Protein AF-Q6M9J6-F1 (afdb_monomer)

Sequence (99 aa):
MLFISKFFNEIKEVLGEAFTYAQGKITLKSEIIEISDSLADYKAQNIKRIRKKCHYFQGIFAKILNVSPRTIQSWESGRRVPSHTALRLVEIDIRGHLN

Mean predicted aligned error: 10.86 Å

Structure (mmCIF, N/CA/C/O backbone):
data_AF-Q6M9J6-F1
#
_entry.id   AF-Q6M9J6-F1
#
loop_
_atom_site.group_PDB
_atom_site.id
_atom_site.type_symbol
_atom_site.label_atom_id
_atom_site.label_alt_id
_atom_site.label_comp_id
_atom_site.label_asym_id
_atom_site.label_entity_id
_atom_site.label_seq_id
_atom_site.pdbx_PDB_ins_code
_atom_site.Cartn_x
_atom_site.Cartn_y
_atom_site.Cartn_z
_atom_site.occupancy
_atom_site.B_iso_or_equiv
_atom_site.auth_seq_id
_atom_site.auth_comp_id
_atom_site.auth_asym_id
_atom_site.auth_atom_id
_atom_site.pdbx_PDB_model_num
ATOM 1 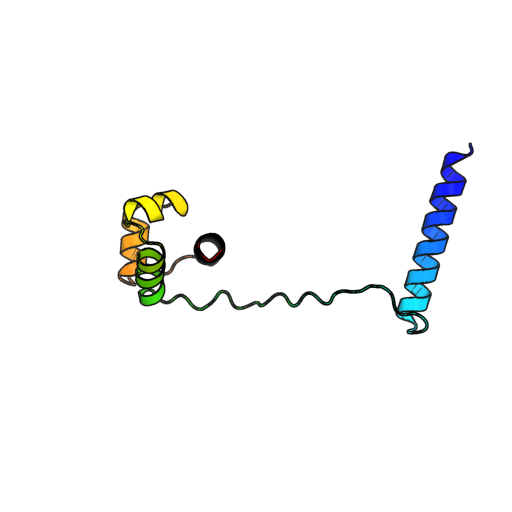N N . MET A 1 1 ? -3.210 6.968 50.673 1.00 50.19 1 MET A N 1
ATOM 2 C CA . MET A 1 1 ? -4.674 6.767 50.784 1.00 50.19 1 MET A CA 1
ATOM 3 C C . MET A 1 1 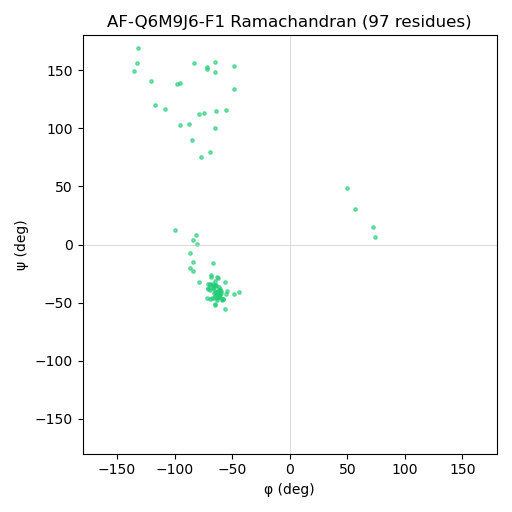? -5.514 7.804 50.014 1.00 50.19 1 MET A C 1
ATOM 5 O O . MET A 1 1 ? -6.689 7.550 49.814 1.00 50.19 1 MET A O 1
ATOM 9 N N . LEU A 1 2 ? -4.948 8.926 49.531 1.00 58.81 2 LEU A N 1
ATOM 10 C CA . LEU A 1 2 ? -5.688 9.994 48.821 1.00 58.81 2 LEU A CA 1
ATOM 11 C C . LEU A 1 2 ? -5.847 9.796 47.292 1.00 58.81 2 LEU A C 1
ATOM 13 O O . LEU A 1 2 ? -6.695 10.423 46.673 1.00 58.81 2 LEU A O 1
ATOM 17 N N . PHE A 1 3 ? -5.012 8.962 46.662 1.00 57.03 3 PHE A N 1
ATOM 18 C CA . PHE A 1 3 ? -4.914 8.878 45.193 1.00 57.03 3 PHE A CA 1
ATOM 19 C C . PHE A 1 3 ? -6.047 8.060 44.545 1.00 57.03 3 PHE A C 1
ATO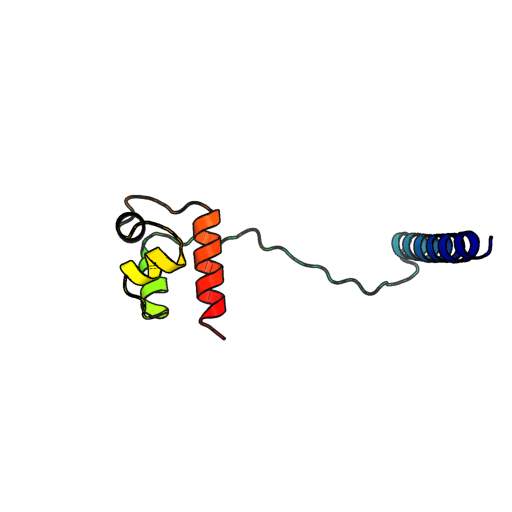M 21 O O . PHE A 1 3 ? -6.503 8.379 43.452 1.00 57.03 3 PHE A O 1
ATOM 28 N N . ILE A 1 4 ? -6.547 7.036 45.248 1.00 60.84 4 ILE A N 1
ATOM 29 C CA . ILE A 1 4 ? -7.599 6.136 44.743 1.00 60.84 4 ILE A CA 1
ATOM 30 C C . ILE A 1 4 ? -8.960 6.846 44.672 1.00 60.84 4 ILE A C 1
ATOM 32 O O . ILE A 1 4 ? -9.727 6.591 43.749 1.00 60.84 4 ILE A O 1
ATOM 36 N N . SER A 1 5 ? -9.254 7.769 45.596 1.00 74.94 5 SER A N 1
ATOM 37 C CA . SER A 1 5 ? -10.542 8.475 45.605 1.00 74.94 5 SER A CA 1
ATOM 38 C C . SER A 1 5 ? -10.669 9.477 44.459 1.00 74.94 5 SER A C 1
ATOM 40 O O . SER A 1 5 ? -11.737 9.569 43.862 1.00 74.94 5 SER A O 1
ATOM 42 N N . LYS A 1 6 ? -9.590 10.191 44.107 1.00 83.12 6 LYS A N 1
ATOM 43 C CA . LYS A 1 6 ? -9.607 11.164 43.005 1.00 83.12 6 LYS A CA 1
ATOM 44 C C . LYS A 1 6 ? -9.856 10.487 41.655 1.00 83.12 6 LYS A C 1
ATOM 46 O O . LYS A 1 6 ? -10.791 10.862 40.962 1.00 83.12 6 LYS A O 1
ATOM 51 N N . PHE A 1 7 ? -9.089 9.443 41.339 1.00 86.81 7 PHE A N 1
ATOM 52 C CA . PHE A 1 7 ? -9.252 8.683 40.096 1.00 86.81 7 PHE A CA 1
ATOM 53 C C . PHE A 1 7 ? -10.636 8.028 39.984 1.00 86.81 7 PHE A C 1
ATOM 55 O O . PHE A 1 7 ? -11.279 8.084 38.939 1.00 86.81 7 PHE A O 1
ATOM 62 N N . PHE A 1 8 ? -11.128 7.437 41.078 1.00 90.62 8 PHE A N 1
ATOM 63 C CA . PHE A 1 8 ? -12.466 6.850 41.108 1.00 90.62 8 PHE A CA 1
ATOM 64 C C . PHE A 1 8 ? -13.564 7.893 40.850 1.00 90.62 8 PHE A C 1
ATOM 66 O O . PHE A 1 8 ? -14.507 7.624 40.106 1.00 90.62 8 PHE A O 1
ATOM 73 N N . ASN A 1 9 ? -13.432 9.087 41.437 1.00 90.44 9 ASN A N 1
ATOM 74 C CA . ASN A 1 9 ? -14.382 10.177 41.226 1.00 90.44 9 ASN A CA 1
ATOM 75 C C . ASN A 1 9 ? -14.356 10.684 39.777 1.00 90.44 9 ASN A C 1
ATOM 77 O O . ASN A 1 9 ? -15.424 10.863 39.199 1.00 90.44 9 ASN A O 1
ATOM 81 N N . GLU A 1 10 ? -13.171 10.819 39.175 1.00 89.19 10 GLU A N 1
ATOM 82 C CA . GLU A 1 10 ? -13.017 11.207 37.765 1.00 89.19 10 GLU A CA 1
ATOM 83 C C . GLU A 1 10 ? -13.675 10.187 36.818 1.00 89.19 10 GLU A C 1
ATOM 85 O O . GLU A 1 10 ? -14.428 10.567 35.925 1.00 89.19 10 GLU A O 1
ATOM 90 N N . ILE A 1 11 ? -13.482 8.879 37.042 1.00 91.62 11 ILE A N 1
ATOM 91 C CA . ILE A 1 11 ? -14.153 7.841 36.238 1.00 91.62 11 ILE A CA 1
ATOM 92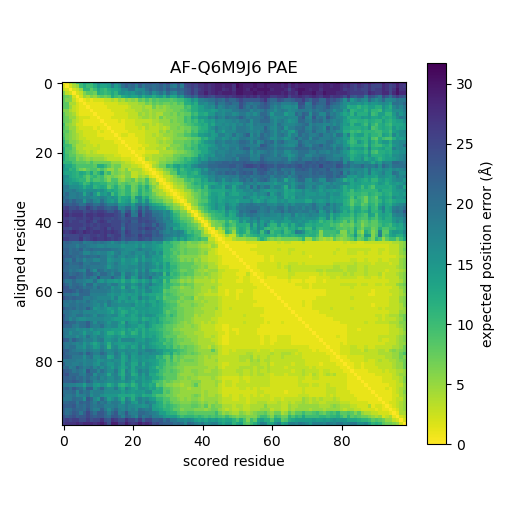 C C . ILE A 1 11 ? -15.673 7.926 36.379 1.00 91.62 11 ILE A C 1
ATOM 94 O O . ILE A 1 11 ? -16.396 7.802 35.390 1.00 91.62 11 ILE A O 1
ATOM 98 N N . LYS A 1 12 ? -16.174 8.106 37.605 1.00 91.81 12 LYS A N 1
ATOM 99 C CA . LYS A 1 12 ? -17.615 8.184 37.865 1.00 91.81 12 LYS A CA 1
ATOM 100 C C . LYS A 1 12 ? -18.251 9.365 37.130 1.00 91.81 12 LYS A C 1
ATOM 102 O O . LYS A 1 12 ? -19.350 9.220 36.599 1.00 91.81 12 LYS A O 1
ATOM 107 N N . GLU A 1 13 ? -17.565 10.501 37.103 1.00 91.38 13 GLU A N 1
ATOM 108 C CA . GLU A 1 13 ? -17.999 11.706 36.398 1.00 91.38 13 GLU A CA 1
ATOM 109 C C . GLU A 1 13 ? -18.038 11.475 34.881 1.00 91.38 13 GLU A C 1
ATOM 111 O O . GLU A 1 13 ? -19.102 11.605 34.275 1.00 91.38 13 GLU A O 1
ATOM 116 N N . VAL A 1 14 ? -16.943 10.977 34.295 1.00 88.25 14 VAL A N 1
ATOM 117 C CA . VAL A 1 14 ? -16.851 10.676 32.853 1.00 88.25 14 VAL A CA 1
ATOM 118 C C . VAL A 1 14 ? -17.896 9.647 32.407 1.00 88.25 14 VAL A C 1
ATOM 120 O O . VAL A 1 14 ? -18.525 9.803 31.360 1.00 88.25 14 VAL A O 1
ATOM 123 N N . LEU A 1 15 ? -18.129 8.592 33.195 1.00 91.12 15 LEU A N 1
ATOM 124 C CA . LEU A 1 15 ? -19.162 7.595 32.890 1.00 91.12 15 LEU A CA 1
ATOM 125 C C . LEU A 1 15 ? -20.576 8.182 32.978 1.00 91.12 15 LEU A C 1
ATOM 127 O O . LEU A 1 15 ? -21.445 7.812 32.186 1.00 91.12 15 LEU A O 1
ATOM 131 N N . GLY A 1 16 ? -20.810 9.100 33.919 1.00 89.62 16 GLY A N 1
ATOM 132 C CA . GLY A 1 16 ? -22.067 9.835 34.028 1.00 89.62 16 GLY A CA 1
ATOM 133 C C . GLY A 1 16 ? -22.337 10.696 32.794 1.00 89.62 16 GLY A C 1
ATOM 134 O O . GLY A 1 16 ? -23.440 10.653 32.248 1.00 89.62 16 GLY A O 1
ATOM 135 N N . GLU A 1 17 ? -21.324 11.414 32.311 1.00 87.81 17 GLU A N 1
ATOM 136 C CA . GLU A 1 17 ? -21.395 12.205 31.077 1.00 87.81 17 GLU A CA 1
ATOM 137 C C . GLU A 1 17 ? -21.616 11.332 29.834 1.00 87.81 17 GLU A C 1
ATOM 139 O O . GLU A 1 17 ? -22.464 11.632 28.994 1.00 87.81 17 GLU A O 1
ATOM 144 N N . ALA A 1 18 ? -20.925 10.195 29.728 1.00 87.50 18 ALA A N 1
ATOM 145 C CA . ALA A 1 18 ? -21.142 9.255 28.631 1.00 87.50 18 ALA A CA 1
ATOM 146 C C . ALA A 1 18 ? -22.586 8.713 28.612 1.00 87.50 18 ALA A C 1
ATOM 148 O O . ALA A 1 18 ? -23.192 8.570 27.548 1.00 87.50 18 ALA A O 1
ATOM 149 N N . PHE A 1 19 ? -23.169 8.450 29.786 1.00 86.81 19 PHE A N 1
ATOM 150 C CA . PHE A 1 19 ? -24.550 7.979 29.911 1.00 86.81 19 PHE A CA 1
ATOM 151 C C . PHE A 1 19 ? -25.583 9.053 29.538 1.00 86.81 19 PHE A C 1
ATOM 153 O O . PHE A 1 19 ? -26.586 8.748 28.886 1.00 86.81 19 PHE A O 1
ATOM 160 N N . THR A 1 20 ? -25.359 10.315 29.916 1.00 87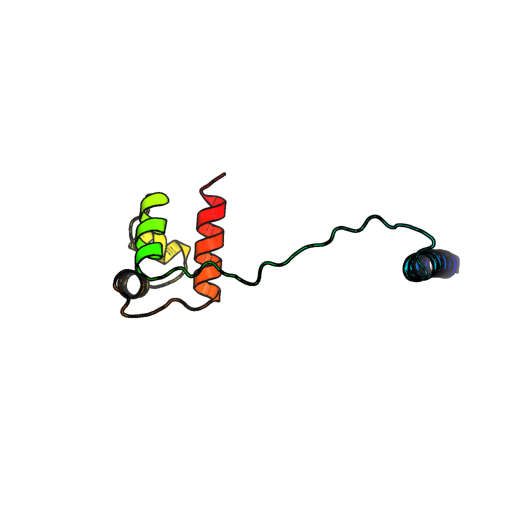.75 20 THR A N 1
ATOM 161 C CA . THR A 1 20 ? -26.244 11.424 29.521 1.00 87.75 20 THR A CA 1
ATOM 162 C C . THR A 1 20 ? -26.139 11.729 28.027 1.00 87.75 20 THR A C 1
ATOM 164 O O . THR A 1 20 ? -27.164 12.026 27.405 1.00 87.75 20 THR A O 1
ATOM 167 N N . TYR A 1 21 ? -24.952 11.576 27.432 1.00 86.69 21 TYR A N 1
ATOM 168 C CA . TYR A 1 21 ? -24.743 11.643 25.984 1.00 86.69 21 TYR A CA 1
ATOM 169 C C . TYR A 1 21 ? -25.492 10.528 25.244 1.00 86.69 21 TYR A C 1
ATOM 171 O O . TYR A 1 21 ? -26.218 10.809 24.294 1.00 86.69 21 TYR A O 1
ATOM 179 N N . ALA A 1 22 ? -25.412 9.279 25.718 1.00 85.12 22 ALA A N 1
ATOM 180 C CA . ALA A 1 22 ? -26.131 8.148 25.121 1.00 85.12 22 ALA A CA 1
ATOM 181 C C . ALA A 1 22 ? -27.667 8.302 25.173 1.00 85.12 22 ALA A C 1
ATOM 183 O O . ALA A 1 22 ? -28.366 7.802 24.297 1.00 85.12 22 ALA A O 1
ATOM 184 N N . GLN A 1 23 ? -28.200 9.023 26.169 1.00 88.38 23 GLN A N 1
ATOM 185 C CA . GLN A 1 23 ? -29.621 9.402 26.238 1.00 88.38 23 GLN A CA 1
ATOM 186 C C . GLN A 1 23 ? -29.989 10.623 25.372 1.00 88.38 23 GLN A C 1
ATOM 188 O O . GLN A 1 23 ? -31.139 11.057 25.401 1.00 88.38 23 GLN A O 1
ATOM 193 N N . GLY A 1 24 ? -29.034 11.215 24.648 1.00 83.12 24 GLY A N 1
ATOM 194 C CA . GLY A 1 24 ? -29.244 12.398 23.809 1.00 83.12 24 GLY A CA 1
ATOM 195 C C . GLY A 1 24 ? -29.456 13.702 24.587 1.00 83.12 24 GLY A C 1
ATOM 196 O O . GLY A 1 24 ? -29.931 14.680 24.016 1.00 83.12 24 GLY A O 1
ATOM 197 N N . LYS A 1 25 ? -29.139 13.737 25.891 1.00 81.62 25 LYS A N 1
ATOM 198 C CA . LYS A 1 25 ? -29.377 14.907 26.761 1.00 81.62 25 LYS A CA 1
ATOM 199 C C . LYS A 1 25 ? -28.266 15.950 26.690 1.00 81.62 25 LYS A C 1
ATOM 201 O O . LYS A 1 25 ? -28.502 17.109 27.016 1.00 81.62 25 LYS A O 1
ATOM 206 N N . ILE A 1 26 ? -27.068 15.537 26.287 1.00 81.62 26 ILE A N 1
ATOM 207 C CA . ILE A 1 26 ? -25.918 16.414 26.056 1.00 81.62 26 ILE A CA 1
ATOM 208 C C . ILE A 1 26 ? -25.272 16.066 24.716 1.00 81.62 26 ILE A C 1
ATOM 210 O O . ILE A 1 26 ? -25.392 14.940 24.241 1.00 81.62 26 ILE A O 1
ATOM 214 N N . THR A 1 27 ? -24.564 17.022 24.116 1.00 75.4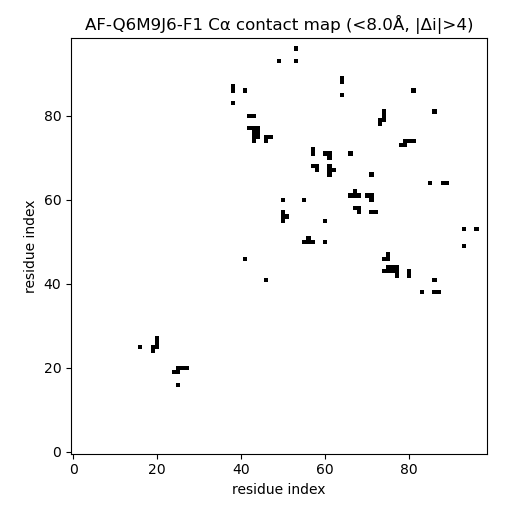4 27 THR A N 1
ATOM 215 C CA . THR A 1 27 ? -23.726 16.787 22.932 1.00 75.44 27 THR A CA 1
ATOM 216 C C . THR A 1 27 ? -22.264 16.871 23.350 1.00 75.44 27 THR A C 1
ATOM 218 O O . THR A 1 27 ? -21.811 17.922 23.797 1.00 75.44 27 THR A O 1
ATOM 221 N N . LEU A 1 28 ? -21.531 15.765 23.229 1.00 79.69 28 LEU A N 1
ATOM 222 C CA . LEU A 1 28 ? -20.084 15.740 23.427 1.00 79.69 28 LEU A CA 1
ATOM 223 C C . LEU A 1 28 ? -19.374 16.171 22.142 1.00 79.69 28 LEU A C 1
ATOM 225 O O . LEU A 1 28 ? -19.914 16.028 21.044 1.00 79.69 28 LEU A O 1
ATOM 229 N N . LYS A 1 29 ? -18.143 16.676 22.268 1.00 78.62 29 LYS A N 1
ATOM 230 C CA . LYS A 1 29 ? -17.286 16.940 21.109 1.00 78.62 29 LYS A CA 1
ATOM 231 C C . LYS A 1 29 ? -16.960 15.606 20.432 1.00 78.62 29 LYS A C 1
ATOM 233 O O . LYS A 1 29 ? -16.095 14.870 20.895 1.00 78.62 29 LYS A O 1
ATOM 238 N N . SER A 1 30 ? -17.662 15.307 19.348 1.00 76.25 30 SER A N 1
ATOM 239 C CA . SER A 1 30 ? -17.480 14.103 18.541 1.00 76.25 30 SER A CA 1
ATOM 240 C C . SER A 1 30 ? -17.121 14.477 17.111 1.00 76.25 30 SER A C 1
ATOM 242 O O . SER A 1 30 ? -17.701 15.403 16.549 1.00 76.25 30 SER A O 1
ATOM 244 N N . GLU A 1 31 ? -16.211 13.722 16.512 1.00 75.69 31 GLU A N 1
ATOM 245 C CA . GLU A 1 31 ? -15.895 13.801 15.090 1.00 75.69 31 GLU A CA 1
ATOM 246 C C . GLU A 1 31 ? -16.254 12.454 14.462 1.00 75.69 31 GLU A C 1
ATOM 248 O O . GLU A 1 31 ? -15.760 11.411 14.895 1.00 75.69 31 GLU A O 1
ATOM 253 N N . ILE A 1 32 ? -17.164 12.461 13.486 1.00 79.50 32 ILE A N 1
ATOM 254 C CA . ILE A 1 32 ? -17.453 11.264 12.696 1.00 79.50 32 ILE A CA 1
ATOM 255 C C . ILE A 1 32 ? -16.334 11.147 11.669 1.00 79.50 32 ILE A C 1
ATOM 257 O O . ILE A 1 32 ? -16.217 11.978 10.772 1.00 79.50 32 ILE A O 1
ATOM 261 N N . ILE A 1 33 ? -15.511 10.113 11.818 1.00 79.12 33 ILE A N 1
ATOM 262 C CA . ILE A 1 33 ? -14.456 9.804 10.860 1.00 79.12 33 ILE A CA 1
ATOM 263 C C . ILE A 1 33 ? -15.007 8.762 9.894 1.00 79.12 33 ILE A C 1
ATOM 265 O O . ILE A 1 33 ? -15.092 7.578 10.217 1.00 79.12 33 ILE A O 1
ATOM 269 N N . GLU A 1 34 ? -15.374 9.204 8.696 1.00 76.44 34 GLU A N 1
ATOM 270 C CA . GLU A 1 34 ? -15.681 8.290 7.603 1.00 76.44 34 GLU A CA 1
ATOM 271 C C . GLU A 1 34 ? -14.380 7.700 7.053 1.00 76.44 34 GLU A C 1
ATOM 273 O O . GLU A 1 34 ? -13.540 8.394 6.472 1.00 76.44 34 GLU A O 1
ATOM 278 N N . ILE A 1 35 ? -14.201 6.395 7.240 1.00 68.44 35 ILE A N 1
ATOM 279 C CA . ILE A 1 35 ? -13.102 5.659 6.623 1.00 68.44 35 ILE A CA 1
ATOM 280 C C . ILE A 1 35 ? -13.600 5.202 5.253 1.00 68.44 35 ILE A C 1
ATOM 282 O O . ILE A 1 35 ? -14.399 4.279 5.152 1.00 68.44 35 ILE A O 1
ATOM 286 N N . SER A 1 36 ? -13.159 5.875 4.190 1.00 64.06 36 SER A N 1
ATOM 287 C CA . SER A 1 36 ? -13.469 5.443 2.825 1.00 64.06 36 SER A CA 1
ATOM 288 C C . SER A 1 36 ? -12.829 4.076 2.552 1.00 64.06 36 SER A C 1
ATOM 290 O O . SER A 1 36 ? -11.603 3.961 2.520 1.00 64.06 36 SER A O 1
ATOM 292 N N . ASP A 1 37 ? -13.660 3.053 2.330 1.00 59.19 37 ASP A N 1
ATOM 293 C CA . ASP A 1 37 ? -13.233 1.681 1.999 1.00 59.19 37 ASP A CA 1
ATOM 294 C C . ASP A 1 37 ? -12.557 1.571 0.624 1.00 59.19 37 ASP A C 1
ATOM 296 O O . ASP A 1 37 ? -11.887 0.586 0.304 1.00 59.19 37 ASP A O 1
ATOM 300 N N . SER A 1 38 ? -12.727 2.586 -0.223 1.00 55.12 38 SER A N 1
ATOM 301 C CA . SER A 1 38 ? -12.224 2.566 -1.586 1.00 55.12 38 SER A CA 1
ATOM 302 C C . SER A 1 38 ? -10.767 3.018 -1.616 1.00 55.12 38 SER A C 1
ATOM 304 O O . SER A 1 38 ? -10.472 4.188 -1.872 1.00 55.12 38 SER A O 1
ATOM 306 N N . LEU A 1 39 ? -9.834 2.069 -1.487 1.00 59.62 39 LEU A N 1
ATOM 307 C CA . LEU A 1 39 ? -8.548 2.244 -2.163 1.00 59.62 39 LEU A CA 1
ATOM 308 C C . LEU A 1 39 ? -8.877 2.461 -3.638 1.00 59.62 39 LEU A C 1
ATOM 310 O O . LEU A 1 39 ? -9.481 1.591 -4.263 1.00 59.62 39 LEU A O 1
ATOM 314 N N . ALA A 1 40 ? -8.566 3.649 -4.164 1.00 60.72 40 ALA A N 1
ATOM 315 C CA . ALA A 1 40 ? -8.884 3.976 -5.545 1.00 60.72 40 ALA A CA 1
ATOM 316 C C . ALA A 1 40 ? -8.415 2.833 -6.449 1.00 60.72 40 ALA A C 1
ATOM 318 O O . ALA A 1 40 ? -7.310 2.315 -6.278 1.00 60.72 40 ALA A O 1
ATOM 319 N N . ASP A 1 41 ? -9.273 2.421 -7.379 1.00 58.78 41 ASP A N 1
ATOM 320 C CA . ASP A 1 41 ? -9.050 1.252 -8.221 1.00 58.78 41 ASP A CA 1
ATOM 321 C C . ASP A 1 41 ? -7.903 1.555 -9.206 1.00 58.78 41 ASP A C 1
ATOM 323 O O . ASP A 1 41 ? -8.078 1.982 -10.357 1.00 58.78 41 ASP A O 1
ATOM 327 N N . TYR A 1 42 ? -6.665 1.459 -8.720 1.00 64.12 42 TYR A N 1
ATOM 328 C CA . TYR A 1 42 ? -5.467 1.810 -9.462 1.00 64.12 42 TYR A CA 1
ATOM 329 C C . TYR A 1 42 ? -5.160 0.680 -10.449 1.00 64.12 42 TYR A C 1
ATOM 331 O O . TYR A 1 42 ? -4.235 -0.110 -10.269 1.00 64.12 42 TYR A O 1
ATOM 339 N N . LYS A 1 43 ? -5.935 0.619 -11.539 1.00 63.97 43 LYS A N 1
ATOM 340 C CA . LYS A 1 43 ? -5.624 -0.206 -12.716 1.00 63.97 43 LYS A CA 1
ATOM 341 C C . LYS A 1 43 ? -4.167 0.012 -13.148 1.00 63.97 43 LYS A C 1
ATOM 343 O O . LYS A 1 43 ? -3.617 1.091 -12.954 1.00 63.97 43 LYS A O 1
ATOM 348 N N . ALA A 1 44 ? -3.551 -0.968 -13.808 1.00 62.41 44 ALA A N 1
ATOM 349 C CA . ALA A 1 44 ? -2.151 -0.925 -14.268 1.00 62.41 44 ALA A CA 1
ATOM 350 C C . ALA A 1 44 ? -1.726 0.404 -14.939 1.00 62.41 44 ALA A C 1
ATOM 352 O O . ALA A 1 44 ? -0.649 0.942 -14.671 1.00 62.41 44 ALA A O 1
ATOM 353 N N . GLN A 1 45 ? -2.609 0.983 -15.763 1.00 61.81 45 GLN A N 1
ATOM 354 C CA . GLN A 1 45 ? -2.391 2.273 -16.430 1.00 61.81 45 GLN A CA 1
ATOM 355 C C . GLN A 1 45 ? -2.261 3.453 -15.446 1.00 61.81 45 GLN A C 1
ATOM 357 O O . GLN A 1 45 ? -1.553 4.424 -15.725 1.00 61.81 45 GLN A O 1
ATOM 362 N N . ASN A 1 46 ? -2.880 3.361 -14.267 1.00 76.50 46 ASN A N 1
ATOM 363 C CA . ASN A 1 46 ? -2.776 4.359 -13.211 1.00 76.50 46 ASN A CA 1
ATOM 364 C C . ASN A 1 46 ? -1.393 4.365 -12.555 1.00 76.50 46 ASN A C 1
ATOM 366 O O . ASN A 1 46 ? -0.874 5.448 -12.314 1.00 76.50 46 ASN A O 1
ATOM 370 N N . ILE A 1 47 ? -0.745 3.215 -12.350 1.00 88.00 47 ILE A N 1
ATOM 371 C CA . ILE A 1 47 ? 0.542 3.139 -11.630 1.00 88.00 47 ILE A CA 1
ATOM 372 C C . ILE A 1 47 ? 1.666 3.818 -12.416 1.00 88.00 47 ILE A C 1
ATOM 374 O O . ILE A 1 47 ? 2.396 4.649 -11.876 1.00 88.00 47 ILE A O 1
ATOM 378 N N . LYS A 1 48 ? 1.762 3.545 -13.723 1.00 90.75 48 LYS A N 1
ATOM 379 C CA . LYS A 1 48 ? 2.746 4.209 -14.594 1.00 90.75 48 LYS A CA 1
ATOM 380 C C . LYS A 1 48 ? 2.523 5.720 -14.648 1.00 90.75 48 LYS A C 1
ATOM 382 O O . LYS A 1 48 ? 3.483 6.489 -14.671 1.00 90.75 48 LYS A O 1
ATOM 387 N N . ARG A 1 49 ? 1.257 6.146 -14.687 1.00 89.19 49 ARG A N 1
ATOM 388 C CA . ARG A 1 49 ? 0.871 7.562 -14.693 1.00 89.19 49 ARG A CA 1
ATOM 389 C C . ARG A 1 49 ? 1.241 8.243 -13.377 1.00 89.19 49 ARG A C 1
ATOM 391 O O . ARG A 1 49 ? 1.833 9.313 -13.422 1.00 89.19 49 ARG A O 1
ATOM 398 N N . ILE A 1 50 ? 0.936 7.614 -12.244 1.00 88.19 50 ILE A N 1
ATOM 399 C CA . ILE A 1 50 ? 1.290 8.080 -10.897 1.00 88.19 50 ILE A CA 1
ATOM 400 C C . ILE A 1 50 ? 2.797 8.278 -10.789 1.00 88.19 50 ILE A C 1
ATOM 402 O O . ILE A 1 50 ? 3.247 9.390 -10.544 1.00 88.19 50 ILE A O 1
ATOM 406 N N . ARG A 1 51 ? 3.579 7.236 -11.092 1.00 91.69 51 ARG A N 1
ATOM 407 C CA . ARG A 1 51 ? 5.039 7.307 -11.009 1.00 91.69 51 ARG A CA 1
ATOM 408 C C . ARG A 1 51 ? 5.603 8.459 -11.843 1.00 91.69 51 ARG A C 1
ATOM 410 O O . ARG A 1 51 ? 6.511 9.159 -11.407 1.00 91.69 51 ARG A O 1
ATOM 417 N N . LYS A 1 52 ? 5.077 8.649 -13.058 1.00 91.56 52 LYS A N 1
ATOM 418 C CA . LYS A 1 52 ? 5.489 9.751 -13.935 1.00 91.56 52 LYS A CA 1
ATOM 419 C C . LYS A 1 52 ? 5.094 11.124 -13.388 1.00 91.56 52 LYS A C 1
ATOM 421 O O . LYS A 1 52 ? 5.877 12.050 -13.553 1.00 91.56 52 LYS A O 1
ATOM 426 N N . LYS A 1 53 ? 3.923 11.256 -12.754 1.00 89.19 53 LYS A N 1
ATOM 427 C CA . LYS A 1 53 ? 3.493 12.500 -12.093 1.00 89.19 53 LYS A CA 1
ATOM 428 C C . LYS A 1 53 ? 4.395 12.869 -10.916 1.00 89.19 53 LYS A C 1
ATOM 430 O O . LYS A 1 53 ? 4.679 14.042 -10.746 1.00 89.19 53 LYS A O 1
ATOM 435 N N . CYS A 1 54 ? 4.898 11.882 -10.176 1.00 87.75 54 CYS A N 1
ATOM 436 C CA . CYS A 1 54 ? 5.894 12.091 -9.119 1.00 87.75 54 CYS A CA 1
ATOM 437 C C . CYS A 1 54 ? 7.338 12.211 -9.658 1.00 87.75 54 CYS A C 1
ATOM 439 O O . CYS A 1 54 ? 8.285 12.200 -8.884 1.00 87.75 54 CYS A O 1
ATOM 441 N N . HIS A 1 55 ? 7.536 12.282 -10.982 1.00 91.06 55 HIS A N 1
ATOM 442 C CA . HIS A 1 55 ? 8.850 12.396 -11.634 1.00 91.06 55 HIS A CA 1
ATOM 443 C C . HIS A 1 55 ? 9.856 11.280 -11.296 1.00 91.06 55 HIS A C 1
ATOM 445 O O . HIS A 1 55 ? 11.071 11.470 -11.357 1.00 91.06 55 HIS A O 1
ATOM 451 N N . TYR A 1 56 ? 9.365 10.071 -11.022 1.00 92.94 56 TYR A N 1
ATOM 452 C CA . TYR A 1 56 ? 10.211 8.946 -10.640 1.00 92.94 56 TYR A CA 1
ATOM 453 C C . TYR A 1 56 ? 10.595 8.024 -11.791 1.00 92.94 56 TYR A C 1
ATOM 455 O O . TYR A 1 56 ? 9.773 7.608 -12.614 1.00 92.94 56 TYR A O 1
ATOM 463 N N . PHE A 1 57 ? 11.853 7.586 -11.787 1.00 95.56 57 PHE A N 1
ATOM 464 C CA . PHE A 1 57 ? 12.280 6.415 -12.551 1.00 95.56 57 PHE A CA 1
ATOM 465 C C . PHE A 1 57 ? 11.740 5.128 -11.910 1.00 95.56 57 PHE A C 1
ATOM 467 O O . PHE A 1 57 ? 11.541 5.068 -10.697 1.00 95.56 57 PHE A O 1
ATOM 474 N N . GLN A 1 58 ? 11.534 4.067 -12.704 1.00 95.56 58 GLN A N 1
ATOM 475 C CA . GLN A 1 58 ? 11.003 2.786 -12.200 1.00 95.56 58 GLN A CA 1
ATOM 476 C C . GLN A 1 58 ? 11.823 2.226 -11.028 1.00 95.56 58 GLN A C 1
ATOM 478 O O . GLN A 1 58 ? 11.243 1.723 -10.074 1.00 95.56 58 GLN A O 1
ATOM 483 N N . GLY A 1 59 ? 13.155 2.339 -11.075 1.00 96.62 59 GLY A N 1
ATOM 484 C CA . GLY A 1 59 ? 14.030 1.853 -10.005 1.00 96.62 59 GLY A CA 1
ATOM 485 C C . GLY A 1 59 ? 13.922 2.653 -8.705 1.00 96.62 59 GLY A C 1
ATOM 486 O O . GLY A 1 59 ? 13.997 2.068 -7.631 1.00 96.62 59 GLY A O 1
ATOM 487 N N . ILE A 1 60 ? 13.703 3.969 -8.787 1.00 94.88 60 ILE A N 1
ATOM 488 C CA . ILE A 1 60 ? 13.488 4.817 -7.603 1.00 94.88 60 ILE A CA 1
ATOM 489 C C . ILE A 1 60 ? 12.141 4.468 -6.973 1.00 94.88 60 ILE A C 1
ATOM 491 O O . ILE A 1 60 ? 12.072 4.191 -5.782 1.00 94.88 60 ILE A O 1
ATOM 495 N N . PHE A 1 61 ? 11.096 4.363 -7.793 1.00 94.50 61 PHE A N 1
ATOM 496 C CA . PHE A 1 61 ? 9.765 3.988 -7.325 1.00 94.50 61 PHE A CA 1
ATOM 497 C C . PHE A 1 61 ? 9.731 2.587 -6.697 1.00 94.50 61 PHE A C 1
ATOM 499 O O . PHE A 1 61 ? 9.076 2.367 -5.685 1.00 94.50 61 PHE A O 1
ATOM 506 N N . ALA A 1 62 ? 10.502 1.648 -7.249 1.00 95.62 62 ALA A N 1
ATOM 507 C CA . ALA A 1 62 ? 10.678 0.321 -6.673 1.00 95.62 62 ALA A CA 1
ATOM 508 C C . ALA A 1 62 ? 11.313 0.373 -5.272 1.00 95.62 62 ALA A C 1
ATOM 510 O O . ALA A 1 62 ? 10.851 -0.324 -4.373 1.00 95.62 62 ALA A O 1
ATOM 511 N N . LYS A 1 63 ? 12.325 1.229 -5.068 1.00 95.19 63 LYS A N 1
ATOM 512 C CA . LYS A 1 63 ? 12.955 1.434 -3.753 1.00 95.19 63 LYS A CA 1
ATOM 513 C C . LYS A 1 63 ? 11.987 2.046 -2.741 1.00 95.19 63 LYS A C 1
ATOM 515 O O . LYS A 1 63 ? 11.919 1.550 -1.625 1.00 95.19 63 LYS A O 1
ATOM 520 N N . ILE A 1 64 ? 11.224 3.065 -3.143 1.00 92.00 64 ILE A N 1
ATOM 521 C CA . ILE A 1 64 ? 10.216 3.721 -2.290 1.00 92.00 64 ILE A CA 1
ATOM 522 C C . ILE A 1 64 ? 9.180 2.705 -1.801 1.00 92.00 64 ILE A C 1
ATOM 524 O O . ILE A 1 64 ? 8.880 2.634 -0.615 1.00 92.00 64 ILE A O 1
ATOM 528 N N . LEU A 1 65 ? 8.674 1.873 -2.712 1.00 92.44 65 LEU A N 1
ATOM 529 C CA . LEU A 1 65 ? 7.658 0.868 -2.398 1.00 92.44 65 LEU A CA 1
ATOM 530 C C . LEU A 1 65 ? 8.236 -0.437 -1.830 1.00 92.44 65 LEU A C 1
ATOM 532 O O . LEU A 1 65 ? 7.483 -1.385 -1.617 1.00 92.44 65 LEU A O 1
ATOM 536 N N . ASN A 1 66 ? 9.553 -0.504 -1.614 1.00 95.19 66 ASN A N 1
ATOM 537 C CA . ASN A 1 66 ? 10.278 -1.686 -1.151 1.00 95.19 66 ASN A CA 1
ATOM 538 C C . ASN A 1 66 ? 9.961 -2.967 -1.955 1.00 95.19 66 ASN A C 1
ATOM 540 O O . ASN A 1 66 ? 9.660 -4.029 -1.410 1.00 95.19 66 ASN A O 1
ATOM 544 N N . VAL A 1 67 ? 10.015 -2.866 -3.284 1.00 95.00 67 VAL A N 1
ATOM 545 C CA . VAL A 1 67 ? 9.815 -3.984 -4.218 1.00 95.00 67 VAL A CA 1
ATOM 546 C C . VAL A 1 67 ? 10.909 -4.019 -5.281 1.00 95.00 67 VAL A C 1
ATOM 548 O O . VAL A 1 67 ? 11.684 -3.082 -5.455 1.00 95.00 67 VAL A O 1
ATOM 551 N N . SER A 1 68 ? 10.974 -5.106 -6.050 1.00 97.19 68 SER A N 1
ATOM 552 C CA . SER A 1 68 ? 11.905 -5.181 -7.179 1.00 97.19 68 SER A CA 1
ATOM 553 C C . SER A 1 68 ? 11.465 -4.274 -8.347 1.00 97.19 68 SER A C 1
ATOM 555 O O . SER A 1 68 ? 10.262 -4.121 -8.590 1.00 97.19 68 SER A O 1
ATOM 557 N N . PRO A 1 69 ? 12.394 -3.751 -9.171 1.00 97.06 69 PRO A N 1
ATOM 558 C CA . PRO A 1 69 ? 12.040 -3.051 -10.411 1.00 97.06 69 PRO A CA 1
ATOM 559 C C . PRO A 1 69 ? 11.187 -3.904 -11.362 1.00 97.06 69 PRO A C 1
ATOM 561 O O . PRO A 1 69 ? 10.309 -3.389 -12.054 1.00 97.06 69 PRO A O 1
ATOM 564 N N . ARG A 1 70 ? 11.394 -5.229 -11.354 1.00 96.88 70 ARG A N 1
ATOM 565 C CA . ARG A 1 70 ? 10.598 -6.191 -12.129 1.00 96.88 70 ARG A CA 1
ATOM 566 C C . ARG A 1 70 ? 9.140 -6.226 -11.664 1.00 96.88 70 ARG A C 1
ATOM 568 O O . ARG A 1 70 ? 8.243 -6.373 -12.490 1.00 96.88 70 ARG A O 1
ATOM 575 N N . THR A 1 71 ? 8.897 -6.049 -10.366 1.00 95.12 71 THR A N 1
ATOM 576 C CA . THR A 1 71 ? 7.551 -5.930 -9.794 1.00 95.12 71 THR A CA 1
ATOM 577 C C . THR A 1 71 ? 6.843 -4.694 -10.346 1.00 95.12 71 THR A C 1
ATOM 579 O O . THR A 1 71 ? 5.736 -4.822 -10.863 1.00 95.12 71 THR A O 1
ATOM 582 N N . ILE A 1 72 ? 7.512 -3.533 -10.354 1.00 95.25 72 ILE A N 1
ATOM 583 C CA . ILE A 1 72 ? 6.972 -2.296 -10.946 1.00 95.25 72 ILE A CA 1
ATOM 584 C C . ILE A 1 72 ? 6.659 -2.488 -12.433 1.00 95.25 72 ILE A C 1
ATOM 586 O O . ILE A 1 72 ? 5.562 -2.164 -12.877 1.00 95.25 72 ILE A O 1
ATOM 590 N N . GLN A 1 73 ? 7.572 -3.075 -13.209 1.00 95.31 73 GLN A N 1
ATOM 591 C CA . GLN A 1 73 ? 7.332 -3.363 -14.630 1.00 95.31 73 GLN A CA 1
ATOM 592 C C . GLN A 1 73 ? 6.134 -4.298 -14.841 1.00 95.31 73 GLN A C 1
ATOM 594 O O . GLN A 1 73 ? 5.331 -4.094 -15.754 1.00 95.31 73 GLN A O 1
ATOM 599 N N . SER A 1 74 ? 5.986 -5.317 -13.991 1.00 94.44 74 SER A N 1
ATOM 600 C CA . SER A 1 74 ? 4.856 -6.245 -14.049 1.00 94.44 74 SER A CA 1
ATOM 601 C C . SER A 1 74 ? 3.526 -5.568 -13.716 1.00 94.44 74 SER A C 1
ATOM 603 O O . SER A 1 74 ? 2.507 -5.950 -14.287 1.00 94.44 74 SER A O 1
ATOM 605 N N . TRP A 1 75 ? 3.528 -4.590 -12.810 1.00 93.19 75 TRP A N 1
ATOM 606 C CA . TRP A 1 75 ? 2.355 -3.779 -12.490 1.00 93.19 75 TRP A CA 1
ATOM 607 C C . TRP A 1 75 ? 2.011 -2.807 -13.620 1.00 93.19 75 TRP A C 1
ATOM 609 O O . TRP A 1 75 ? 0.864 -2.749 -14.046 1.00 93.19 75 TRP A O 1
ATOM 619 N N . GLU A 1 76 ? 2.996 -2.101 -14.178 1.00 92.94 76 GLU A N 1
ATOM 620 C CA . GLU A 1 76 ? 2.781 -1.138 -15.270 1.00 92.94 76 GLU A CA 1
ATOM 621 C C . GLU A 1 76 ? 2.364 -1.786 -16.597 1.00 92.94 76 GLU A C 1
ATOM 623 O O . GLU A 1 76 ? 1.714 -1.138 -17.415 1.00 92.94 76 GLU A O 1
ATOM 628 N N . SER A 1 77 ? 2.743 -3.046 -16.821 1.00 92.38 77 SER A N 1
ATOM 629 C CA . SER A 1 77 ? 2.326 -3.840 -17.988 1.00 92.38 77 SER A CA 1
ATOM 630 C C . SER A 1 77 ? 0.993 -4.564 -17.789 1.00 92.38 77 SER A C 1
ATOM 632 O O . SER A 1 77 ? 0.487 -5.166 -18.730 1.00 92.38 77 SER A O 1
ATOM 634 N N . GLY A 1 78 ? 0.428 -4.543 -16.576 1.00 89.56 78 GLY A N 1
ATOM 635 C CA . GLY A 1 78 ? -0.807 -5.258 -16.244 1.00 89.56 78 GLY A CA 1
ATOM 636 C C . GLY A 1 78 ? -0.659 -6.775 -16.112 1.00 89.56 78 GLY A C 1
ATOM 637 O O . GLY A 1 78 ? -1.652 -7.459 -15.897 1.00 89.56 78 GLY A O 1
ATOM 638 N N . ARG A 1 79 ? 0.565 -7.319 -16.179 1.00 90.31 79 ARG A N 1
ATOM 639 C CA . ARG A 1 79 ? 0.820 -8.753 -15.965 1.00 90.31 79 ARG A CA 1
ATOM 640 C C . ARG A 1 79 ? 0.494 -9.191 -14.533 1.00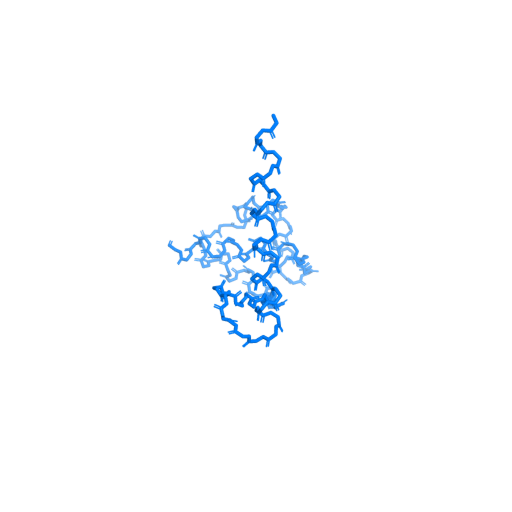 90.31 79 ARG A C 1
ATOM 642 O O . ARG A 1 79 ? 0.136 -10.343 -14.311 1.00 90.31 79 ARG A O 1
ATOM 649 N N . ARG A 1 80 ? 0.664 -8.301 -13.550 1.00 89.31 80 ARG A N 1
ATOM 650 C CA . ARG A 1 80 ? 0.284 -8.536 -12.148 1.00 89.31 80 ARG A CA 1
ATOM 651 C C . ARG A 1 80 ? -0.424 -7.311 -11.596 1.00 89.31 80 ARG A C 1
ATOM 653 O O . ARG A 1 80 ? -0.088 -6.191 -11.967 1.00 89.31 80 ARG A O 1
ATOM 660 N N . VAL A 1 81 ? -1.339 -7.536 -10.663 1.00 86.25 81 VAL A N 1
ATOM 661 C CA . VAL A 1 81 ? -2.010 -6.479 -9.899 1.00 86.25 81 VAL A CA 1
ATOM 662 C C . VAL A 1 81 ? -1.297 -6.330 -8.546 1.00 86.25 81 VAL A C 1
ATOM 664 O O . VAL A 1 81 ? -0.894 -7.347 -7.969 1.00 86.25 81 VAL A O 1
ATOM 667 N N . PRO A 1 82 ? -1.061 -5.105 -8.043 1.00 88.69 82 PRO A N 1
ATOM 668 C CA . PRO A 1 82 ? -0.527 -4.917 -6.699 1.00 88.69 82 PRO A CA 1
ATOM 669 C C . PRO A 1 82 ? -1.516 -5.407 -5.638 1.00 88.69 82 PRO A C 1
ATOM 671 O O . PRO A 1 82 ? -2.726 -5.301 -5.803 1.00 88.69 82 PRO A O 1
ATOM 674 N N . SER A 1 83 ? -1.000 -5.901 -4.516 1.00 88.12 83 SER A N 1
ATOM 675 C CA . SER A 1 83 ? -1.819 -6.170 -3.328 1.00 88.12 83 SER A CA 1
ATOM 676 C C . SER A 1 83 ? -2.399 -4.876 -2.744 1.00 88.12 83 SER A C 1
ATOM 678 O O . SER A 1 83 ? -1.769 -3.827 -2.876 1.00 88.12 83 SER A O 1
ATOM 680 N N . HIS A 1 84 ? -3.494 -4.967 -1.984 1.00 84.19 84 HIS A N 1
ATOM 681 C CA . HIS A 1 84 ? -4.091 -3.838 -1.253 1.00 84.19 84 HIS A CA 1
ATOM 682 C C . HIS A 1 84 ? -3.064 -3.026 -0.440 1.00 84.19 84 HIS A C 1
ATOM 684 O O . HIS A 1 84 ? -3.045 -1.801 -0.514 1.00 84.19 84 HIS A O 1
ATOM 690 N N . THR A 1 85 ? -2.126 -3.684 0.248 1.00 87.44 85 THR A N 1
ATOM 691 C CA . THR A 1 85 ? -1.053 -3.004 0.997 1.00 87.44 85 THR A CA 1
ATOM 692 C C . THR A 1 85 ? -0.131 -2.180 0.096 1.00 87.44 85 THR A C 1
ATOM 694 O O . THR A 1 85 ? 0.220 -1.051 0.422 1.00 87.44 85 THR A O 1
ATOM 697 N N . ALA A 1 86 ? 0.231 -2.715 -1.070 1.00 88.69 86 ALA A N 1
ATOM 698 C CA . ALA A 1 86 ? 1.049 -2.002 -2.048 1.00 88.69 86 ALA A CA 1
ATOM 699 C C . ALA A 1 86 ? 0.301 -0.800 -2.643 1.00 88.69 86 ALA A C 1
ATOM 701 O O . ALA A 1 86 ? 0.902 0.252 -2.833 1.00 88.69 86 ALA A O 1
ATOM 702 N N . LEU A 1 87 ? -1.009 -0.927 -2.886 1.00 86.94 87 LEU A N 1
ATOM 703 C CA . LEU A 1 87 ? -1.848 0.195 -3.315 1.00 86.94 87 LEU A CA 1
ATOM 704 C C . LEU A 1 87 ? -1.905 1.297 -2.254 1.00 86.94 87 LEU A C 1
ATOM 706 O O . LEU A 1 87 ? -1.807 2.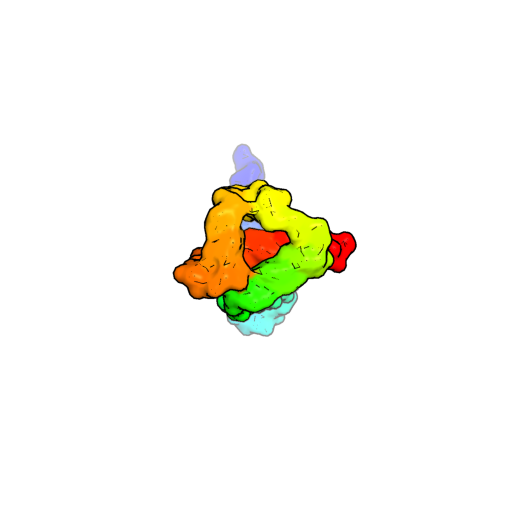472 -2.595 1.00 86.94 87 LEU A O 1
ATOM 710 N N . ARG A 1 88 ? -1.981 0.926 -0.972 1.00 85.81 88 ARG A N 1
ATOM 711 C CA . ARG A 1 88 ? -1.938 1.892 0.129 1.00 85.81 88 ARG A CA 1
ATOM 712 C C . ARG A 1 88 ? -0.596 2.621 0.212 1.00 85.81 88 ARG A C 1
ATOM 714 O O . ARG A 1 88 ? -0.582 3.826 0.427 1.00 85.81 88 ARG A O 1
ATOM 721 N N . LEU A 1 89 ? 0.523 1.927 0.002 1.00 88.50 89 LEU A N 1
ATOM 722 C CA . LEU A 1 89 ? 1.844 2.569 -0.050 1.00 88.50 89 LEU A CA 1
ATOM 723 C C . LEU A 1 89 ? 1.963 3.545 -1.226 1.00 88.50 89 LEU 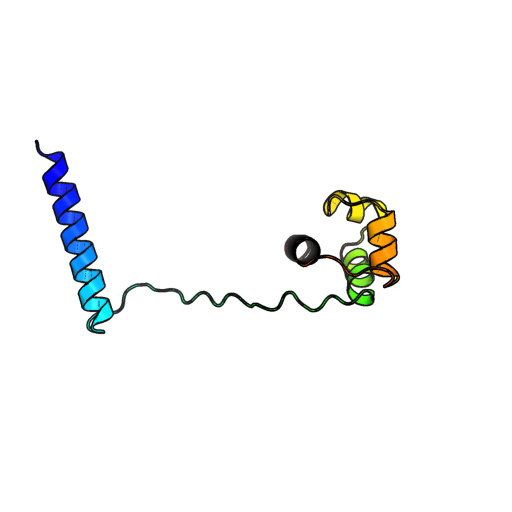A C 1
ATOM 725 O O . LEU A 1 89 ? 2.486 4.642 -1.058 1.00 88.50 89 LEU A O 1
ATOM 729 N N . VAL A 1 90 ? 1.426 3.178 -2.393 1.00 88.00 90 VAL A N 1
ATOM 730 C CA . VAL A 1 90 ? 1.342 4.079 -3.552 1.00 88.00 90 VAL A CA 1
ATOM 731 C C . VAL A 1 90 ? 0.502 5.316 -3.226 1.00 88.00 90 VAL A C 1
ATOM 733 O O . VAL A 1 90 ? 0.892 6.427 -3.565 1.00 88.00 90 VAL A O 1
ATOM 736 N N . GLU A 1 91 ? -0.636 5.147 -2.555 1.00 85.31 91 GLU A N 1
ATOM 737 C CA . GLU A 1 91 ? -1.487 6.260 -2.131 1.00 85.31 91 GLU A CA 1
ATOM 738 C C . GLU A 1 91 ? -0.768 7.209 -1.159 1.00 85.31 91 GLU A C 1
ATOM 740 O O . GLU A 1 91 ? -0.849 8.427 -1.317 1.00 85.31 91 GLU A O 1
ATOM 745 N N . ILE A 1 92 ? -0.051 6.663 -0.174 1.00 85.50 92 ILE A N 1
ATOM 746 C CA . ILE A 1 92 ? 0.722 7.450 0.796 1.00 85.50 92 ILE A CA 1
ATOM 747 C C . ILE A 1 92 ? 1.816 8.257 0.088 1.00 85.50 92 ILE A C 1
ATOM 749 O O . ILE A 1 92 ? 1.944 9.451 0.352 1.00 85.50 92 ILE A O 1
ATOM 753 N N . ASP A 1 93 ? 2.548 7.637 -0.841 1.00 84.75 93 ASP A N 1
ATOM 754 C CA . ASP A 1 93 ? 3.569 8.313 -1.651 1.00 84.75 93 ASP A CA 1
ATOM 755 C C . ASP A 1 93 ? 2.969 9.486 -2.448 1.00 84.75 93 ASP A C 1
ATOM 757 O O . ASP A 1 93 ? 3.463 10.609 -2.379 1.00 84.75 93 ASP A O 1
ATOM 761 N N . ILE A 1 94 ? 1.828 9.275 -3.121 1.00 82.81 94 ILE A N 1
ATOM 762 C CA . ILE A 1 94 ? 1.124 10.337 -3.864 1.00 82.81 94 ILE A CA 1
ATOM 763 C C . ILE A 1 94 ? 0.733 11.500 -2.952 1.00 82.81 94 ILE A C 1
ATOM 765 O O . ILE A 1 94 ? 0.938 12.656 -3.316 1.00 82.81 94 ILE A O 1
ATOM 769 N N . ARG A 1 95 ? 0.138 11.211 -1.789 1.00 80.62 95 ARG A N 1
ATOM 770 C CA . ARG A 1 95 ? -0.303 12.251 -0.848 1.00 80.62 95 ARG A CA 1
ATOM 771 C C . ARG A 1 95 ? 0.881 13.046 -0.295 1.00 80.62 95 ARG A C 1
ATOM 773 O O . ARG A 1 95 ? 0.747 14.247 -0.105 1.00 80.62 95 ARG A O 1
ATOM 780 N N . GLY A 1 96 ? 2.030 12.402 -0.079 1.00 77.69 96 GLY A N 1
ATOM 781 C CA . GLY A 1 96 ? 3.261 13.068 0.351 1.00 77.69 96 GLY A CA 1
ATOM 782 C C . GLY A 1 96 ? 3.871 13.990 -0.709 1.00 77.69 96 GLY A C 1
ATOM 783 O O . GLY A 1 96 ? 4.501 14.978 -0.354 1.00 77.69 96 GLY A O 1
ATOM 784 N N . HIS A 1 97 ? 3.653 13.706 -1.996 1.00 71.06 97 HIS A N 1
ATOM 785 C CA . HIS A 1 97 ? 4.147 14.521 -3.113 1.00 71.06 97 HIS A CA 1
ATOM 786 C C . HIS A 1 97 ? 3.279 15.717 -3.500 1.00 71.06 97 HIS A C 1
ATOM 788 O O . HIS A 1 97 ? 3.726 16.553 -4.283 1.00 71.06 97 HIS A O 1
ATOM 794 N N . LEU A 1 98 ? 2.032 15.765 -3.031 1.00 57.00 98 LEU A N 1
ATOM 795 C CA . LEU A 1 98 ? 1.062 16.807 -3.381 1.00 57.00 98 LEU A CA 1
ATOM 796 C C . LEU A 1 98 ? 0.936 17.904 -2.309 1.00 57.00 98 LEU A C 1
ATOM 798 O O . LEU A 1 98 ? 0.007 18.704 -2.394 1.00 57.00 98 LEU A O 1
ATOM 802 N N . ASN A 1 99 ? 1.862 17.946 -1.345 1.00 47.03 99 ASN A N 1
ATOM 803 C CA . ASN A 1 99 ? 1.969 18.989 -0.321 1.00 47.03 99 ASN A CA 1
ATOM 804 C C . ASN A 1 99 ? 3.185 19.883 -0.559 1.00 47.03 99 ASN A C 1
ATOM 806 O O . ASN A 1 99 ? 4.240 19.339 -0.960 1.00 47.03 99 ASN A O 1
#

pLDDT: mean 83.07, std 12.31, range [47.03, 97.19]

InterPro domains:
  IPR001387 Cro/C1-type, helix-turn-helix domain [PF01381] (47-85)
  IPR001387 Cro/C1-type, helix-turn-helix domain [PS50943] (47-83)
  IPR001387 Cro/C1-type, helix-turn-helix domain [cd00093] (44-92)
  IPR010982 Lambda repressor-like, DNA-binding domain superfamily [G3DSA:1.10.260.40] (38-96)
  IPR010982 Lambda repressor-like, DNA-binding domain superfamily [SSF47413] (45-90)

Solvent-accessible surface area (backbone atoms only — not comparable to full-atom values): 6035 Å² total; per-residue (Å²): 133,71,66,65,58,54,55,52,51,53,51,55,50,52,52,50,52,52,52,39,34,73,71,67,76,48,86,71,98,76,81,88,79,84,78,77,86,68,71,72,84,69,49,33,72,46,52,52,49,50,40,52,74,72,72,45,53,63,61,55,50,11,58,77,68,71,48,54,48,66,54,49,52,31,27,47,69,55,79,40,80,76,51,73,70,55,50,50,52,52,50,52,54,53,58,64,69,75,107

Organism: Protochlamydia amoebophila (strain UWE25) (NCBI:txid264201)

Foldseek 3Di:
DPPVVVVVVVVVVVVVVVVCVVVVNDDDPDDDDDDPPDLDPCQLCNLVVLCVVLVHDLCVVCVQLVHDSVVNVCSNVRVDPDDPVSSVSSVVVSVVSVD

Radius of gyration: 23.99 Å; Cα contacts (8 Å, |Δi|>4): 55; chains: 1; bounding box: 44×28×69 Å

Secondary structure (DSSP, 8-state):
--HHHHHHHHHHHHHHHHHHHHTTSS-----------------HHHHHHHHHHTT--HHHHHHHTTS-HHHHHHHHTTSSPPPHHHHHHHHHHHHHHT-

Nearest PDB structures (foldseek):
  9f9s-assembly1_CN  TM=5.932E-01  e=1.049E-02  Saccharomyces cerevisiae
  3f52-assembly1_E  TM=7.754E-01  e=1.028E-01  Corynebacterium glutamicum
  3vk0-assembly2_B  TM=6.876E-01  e=5.488E-02  Neisseria meningitidis MC58
  2b5a-assembly1_A  TM=6.798E-01  e=4.896E-02  [Bacillus] caldolyticus
  5woq-assembly2_C  TM=8.237E-01  e=1.925E-01  Mycolicibacterium smegmatis MC2 155